Protein AF-A0A1X7M0S4-F1 (afdb_monomer_lite)

Structure (mmCIF, N/CA/C/O backbone):
data_AF-A0A1X7M0S4-F1
#
_entry.id   AF-A0A1X7M0S4-F1
#
loop_
_atom_site.group_PDB
_atom_site.id
_atom_site.type_symbol
_atom_site.label_atom_id
_atom_site.label_alt_id
_atom_site.label_comp_id
_atom_site.label_asym_id
_atom_site.label_entity_id
_atom_site.label_seq_id
_atom_site.pdbx_PDB_ins_code
_atom_site.Cartn_x
_atom_site.Cartn_y
_atom_site.Cartn_z
_atom_site.occupancy
_atom_site.B_iso_or_equiv
_atom_site.auth_seq_id
_atom_site.auth_comp_id
_atom_site.auth_asym_id
_atom_site.auth_atom_id
_atom_site.pdbx_PDB_model_num
ATOM 1 N N . MET A 1 1 ? 84.604 -19.634 -58.894 1.00 58.00 1 MET A N 1
ATOM 2 C CA . MET A 1 1 ? 83.843 -19.978 -57.669 1.00 58.00 1 MET A CA 1
ATOM 3 C C . MET A 1 1 ? 83.249 -18.748 -56.970 1.00 58.00 1 MET A C 1
ATOM 5 O O . MET A 1 1 ? 82.114 -18.826 -56.531 1.00 58.00 1 MET A O 1
ATOM 9 N N . ILE A 1 2 ? 83.946 -17.601 -56.937 1.00 59.38 2 ILE A N 1
ATOM 10 C CA . ILE A 1 2 ? 83.470 -16.359 -56.284 1.00 59.38 2 ILE A CA 1
ATOM 11 C C . ILE A 1 2 ? 82.262 -15.715 -57.005 1.00 59.38 2 ILE A C 1
ATOM 13 O O . ILE A 1 2 ? 81.302 -15.333 -56.348 1.00 59.38 2 ILE A O 1
ATOM 17 N N . GLY A 1 3 ? 82.243 -15.676 -58.345 1.00 61.72 3 GLY A N 1
ATOM 18 C CA . GLY A 1 3 ? 81.122 -15.084 -59.103 1.00 61.72 3 GLY A CA 1
ATOM 19 C C . GLY A 1 3 ? 79.811 -15.887 -59.079 1.00 61.72 3 GLY A C 1
ATOM 20 O O . GLY A 1 3 ? 78.738 -15.313 -59.210 1.00 61.72 3 GLY A O 1
ATOM 21 N N . LEU A 1 4 ? 79.873 -17.207 -58.862 1.00 60.81 4 LEU A N 1
ATOM 22 C CA . LEU A 1 4 ? 78.671 -18.046 -58.739 1.00 60.81 4 LEU A CA 1
ATOM 23 C C . LEU A 1 4 ? 78.012 -17.858 -57.362 1.00 60.81 4 LEU A C 1
ATOM 25 O O . LEU A 1 4 ? 76.793 -17.799 -57.259 1.00 60.81 4 LEU A O 1
ATOM 29 N N . LEU A 1 5 ? 78.830 -17.696 -56.313 1.00 59.41 5 LEU A N 1
ATOM 30 C CA . LEU A 1 5 ? 78.365 -17.380 -54.961 1.00 59.41 5 LEU A CA 1
ATOM 31 C C . LEU A 1 5 ? 77.797 -15.958 -54.866 1.00 59.41 5 LEU A C 1
ATOM 33 O O . LEU A 1 5 ? 76.784 -15.771 -54.197 1.00 59.41 5 LEU A O 1
ATOM 37 N N . SER A 1 6 ? 78.380 -14.973 -55.565 1.00 62.25 6 SER A N 1
ATOM 38 C CA . SER A 1 6 ? 77.807 -13.620 -55.610 1.00 62.25 6 SER A CA 1
ATOM 39 C C . SER A 1 6 ? 76.483 -13.590 -56.373 1.00 62.25 6 SER A C 1
ATOM 41 O O . SER A 1 6 ? 75.546 -12.954 -55.912 1.00 62.25 6 SER A O 1
ATOM 43 N N . TYR A 1 7 ? 76.366 -14.325 -57.484 1.00 66.25 7 TYR A N 1
ATOM 44 C CA . TYR A 1 7 ? 75.125 -14.412 -58.257 1.00 66.25 7 TYR A CA 1
ATOM 45 C C . TYR A 1 7 ? 73.989 -15.088 -57.474 1.00 66.25 7 TYR A C 1
ATOM 47 O O . TYR A 1 7 ? 72.875 -14.576 -57.458 1.00 66.25 7 TYR A O 1
ATOM 55 N N . ILE A 1 8 ? 74.271 -16.181 -56.752 1.00 65.81 8 ILE A N 1
ATOM 56 C CA . ILE A 1 8 ? 73.291 -16.846 -55.870 1.00 65.81 8 ILE A CA 1
ATOM 57 C C . ILE A 1 8 ? 72.892 -15.935 -54.698 1.00 65.81 8 ILE A C 1
ATOM 59 O O . ILE A 1 8 ? 71.718 -15.885 -54.331 1.00 65.81 8 ILE A O 1
ATOM 63 N N . ALA A 1 9 ? 73.841 -15.187 -54.125 1.00 66.44 9 ALA A N 1
ATOM 64 C CA . ALA A 1 9 ? 73.547 -14.214 -53.073 1.00 66.44 9 ALA A CA 1
ATOM 65 C C . ALA A 1 9 ? 72.650 -13.073 -53.580 1.00 66.44 9 ALA A C 1
ATOM 67 O O . ALA A 1 9 ? 71.719 -12.676 -52.884 1.00 66.44 9 ALA A O 1
ATOM 68 N N . GLN A 1 10 ? 72.885 -12.597 -54.804 1.00 64.50 10 GLN A N 1
ATOM 69 C CA . GLN A 1 10 ? 72.100 -11.540 -55.440 1.00 64.50 10 GLN A CA 1
ATOM 70 C C . GLN A 1 10 ? 70.684 -12.024 -55.788 1.00 64.50 10 GLN A C 1
ATOM 72 O O . GLN A 1 10 ? 69.714 -11.359 -55.440 1.00 64.50 10 GLN A O 1
ATOM 77 N N . LEU A 1 11 ? 70.551 -13.248 -56.316 1.00 67.38 11 LEU A N 1
ATOM 78 C CA . LEU A 1 11 ? 69.254 -13.890 -56.560 1.00 67.38 11 LEU A CA 1
ATOM 79 C C . LEU A 1 11 ? 68.441 -14.059 -55.266 1.00 67.38 11 LEU A C 1
ATOM 81 O O . LEU A 1 11 ? 67.249 -13.763 -55.237 1.00 67.38 11 LEU A O 1
ATOM 85 N N . ASN A 1 12 ? 69.073 -14.503 -54.175 1.00 69.75 12 ASN A N 1
ATOM 86 C CA . ASN A 1 12 ? 68.412 -14.646 -52.875 1.00 69.75 12 ASN A CA 1
ATOM 87 C C . ASN A 1 12 ? 67.972 -13.296 -52.293 1.00 69.75 12 ASN A C 1
ATOM 89 O O . ASN A 1 12 ? 66.896 -13.216 -51.700 1.00 69.75 12 ASN A O 1
ATOM 93 N N . MET A 1 13 ? 68.767 -12.237 -52.480 1.00 72.06 13 MET A N 1
ATOM 94 C CA . MET A 1 13 ? 68.413 -10.884 -52.044 1.00 72.06 13 MET A CA 1
ATOM 95 C C . MET A 1 13 ? 67.211 -10.340 -52.827 1.00 72.06 13 MET A C 1
ATOM 97 O O . MET A 1 13 ? 66.263 -9.849 -52.219 1.00 72.06 13 MET A O 1
ATOM 101 N N . ASP A 1 14 ? 67.190 -10.518 -54.149 1.00 68.81 14 ASP A N 1
ATOM 102 C CA . ASP A 1 14 ? 66.081 -10.082 -55.005 1.00 68.81 14 ASP A CA 1
ATOM 103 C C . ASP A 1 14 ? 64.788 -10.858 -54.697 1.00 68.81 14 ASP A C 1
ATOM 105 O O . ASP A 1 14 ? 63.699 -10.282 -54.620 1.00 68.81 14 ASP A O 1
ATOM 109 N N . THR A 1 15 ? 64.904 -12.162 -54.418 1.00 71.88 15 THR A N 1
ATOM 110 C CA . THR A 1 15 ? 63.765 -13.014 -54.036 1.00 71.88 15 THR A CA 1
ATOM 111 C C . THR A 1 15 ? 63.226 -12.650 -52.645 1.00 71.88 15 THR A C 1
ATOM 113 O O . THR A 1 15 ? 62.011 -12.640 -52.432 1.00 71.88 15 THR A O 1
ATOM 116 N N . ALA A 1 16 ? 64.095 -12.287 -51.695 1.00 72.38 16 ALA A N 1
ATOM 117 C CA . ALA A 1 16 ? 63.703 -11.799 -50.369 1.00 72.38 16 ALA A CA 1
ATOM 118 C C . ALA A 1 16 ? 63.006 -10.423 -50.433 1.00 72.38 16 ALA A C 1
ATOM 120 O O . ALA A 1 16 ? 62.027 -10.170 -49.725 1.00 72.38 16 ALA A O 1
ATOM 121 N N . ILE A 1 17 ? 63.458 -9.536 -51.324 1.00 69.44 17 ILE A N 1
ATOM 122 C CA . ILE A 1 17 ? 62.820 -8.231 -51.553 1.00 69.44 17 ILE A CA 1
ATOM 123 C C . ILE A 1 17 ? 61.438 -8.422 -52.192 1.00 69.44 17 ILE A C 1
ATOM 125 O O . ILE A 1 17 ? 60.452 -7.856 -51.724 1.00 69.44 17 ILE A O 1
ATOM 129 N N . PHE A 1 18 ? 61.319 -9.280 -53.205 1.00 69.31 18 PHE A N 1
ATOM 130 C CA . PHE A 1 18 ? 60.034 -9.548 -53.850 1.00 69.31 18 PHE A CA 1
ATOM 131 C C . PHE A 1 18 ? 59.020 -10.194 -52.892 1.00 69.31 18 PHE A C 1
ATOM 133 O O . PHE A 1 18 ? 57.872 -9.757 -52.800 1.00 69.31 18 PHE A O 1
ATOM 140 N N . THR A 1 19 ? 59.444 -11.198 -52.122 1.00 69.06 19 THR A N 1
ATOM 141 C CA . THR A 1 19 ? 58.576 -11.879 -51.147 1.00 69.06 19 THR A CA 1
ATOM 142 C C . THR A 1 19 ? 58.141 -10.964 -50.005 1.00 69.06 19 THR A C 1
ATOM 144 O O . THR A 1 19 ? 56.986 -11.044 -49.596 1.00 69.06 19 THR A O 1
ATOM 147 N N . SER A 1 20 ? 58.990 -10.046 -49.532 1.00 66.62 20 SER A N 1
ATOM 148 C CA . SER A 1 20 ? 58.610 -9.059 -48.507 1.00 66.62 20 SER A CA 1
ATOM 149 C C . SER A 1 20 ? 57.638 -7.991 -49.026 1.00 66.62 20 SER A C 1
ATOM 151 O O . SER A 1 20 ? 56.722 -7.609 -48.299 1.00 66.62 20 SER A O 1
ATOM 153 N N . ILE A 1 21 ? 57.746 -7.578 -50.295 1.00 65.81 21 ILE A N 1
ATOM 154 C CA . ILE A 1 21 ? 56.776 -6.678 -50.943 1.00 65.81 21 ILE A CA 1
ATOM 155 C C . ILE A 1 21 ? 55.426 -7.378 -51.140 1.00 65.81 21 ILE A C 1
ATOM 157 O O . ILE A 1 21 ? 54.382 -6.803 -50.824 1.00 65.81 21 ILE A O 1
ATOM 161 N N . VAL A 1 22 ? 55.423 -8.624 -51.624 1.00 67.12 22 VAL A N 1
ATOM 162 C CA . VAL A 1 22 ? 54.193 -9.409 -51.829 1.00 67.12 22 VAL A CA 1
ATOM 163 C C . VAL A 1 22 ? 53.532 -9.751 -50.493 1.00 67.12 22 VAL A C 1
ATOM 165 O O . VAL A 1 22 ? 52.316 -9.595 -50.355 1.00 67.12 22 VAL A O 1
ATOM 168 N N . ALA A 1 23 ? 54.314 -10.149 -49.487 1.00 61.50 23 ALA A N 1
ATOM 169 C CA . ALA A 1 23 ? 53.820 -10.410 -48.140 1.00 61.50 23 ALA A CA 1
ATOM 170 C C . ALA A 1 23 ? 53.295 -9.130 -47.475 1.00 61.50 23 ALA A C 1
ATOM 172 O O . ALA A 1 23 ? 52.199 -9.147 -46.922 1.00 61.50 23 ALA A O 1
ATOM 173 N N . GLY A 1 24 ? 54.012 -8.007 -47.589 1.00 59.44 24 GLY A N 1
ATOM 174 C CA . GLY A 1 24 ? 53.581 -6.709 -47.065 1.00 59.44 24 GLY A CA 1
ATOM 175 C C . GLY A 1 24 ? 52.298 -6.200 -47.729 1.00 59.44 24 GLY A C 1
ATOM 176 O O . GLY A 1 24 ? 51.371 -5.780 -47.041 1.00 59.44 24 GLY A O 1
ATOM 177 N N . SER A 1 25 ? 52.192 -6.323 -49.055 1.00 58.72 25 SER A N 1
ATOM 178 C CA . SER A 1 25 ? 50.996 -5.926 -49.814 1.00 58.72 25 SER A CA 1
ATOM 179 C C . SER A 1 25 ? 49.788 -6.806 -49.479 1.00 58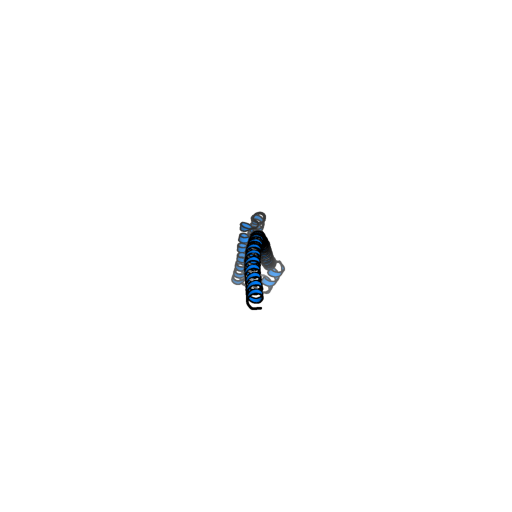.72 25 SER A C 1
ATOM 181 O O . SER A 1 25 ? 48.681 -6.303 -49.286 1.00 58.72 25 SER A O 1
ATOM 183 N N . SER A 1 26 ? 50.000 -8.118 -49.340 1.00 63.34 26 SER A N 1
ATOM 184 C CA . SER A 1 26 ? 48.948 -9.073 -48.968 1.00 63.34 26 SER A CA 1
ATOM 185 C C . SER A 1 26 ? 48.502 -8.899 -47.515 1.00 63.34 26 SER A C 1
ATOM 187 O O . SER A 1 26 ? 47.311 -8.988 -47.225 1.00 63.34 26 SER A O 1
ATOM 189 N N . ALA A 1 27 ? 49.430 -8.591 -46.604 1.00 65.50 27 ALA A N 1
ATOM 190 C CA . ALA A 1 27 ? 49.122 -8.281 -45.211 1.00 65.50 27 ALA A CA 1
ATOM 191 C C . ALA A 1 27 ? 48.296 -6.992 -45.085 1.00 65.50 27 ALA A C 1
ATOM 193 O O . ALA A 1 27 ? 47.328 -6.968 -44.330 1.00 65.50 27 ALA A O 1
ATOM 194 N N . LEU A 1 28 ? 48.612 -5.948 -45.860 1.00 61.12 28 LEU A N 1
ATOM 195 C CA . LEU A 1 28 ? 47.831 -4.706 -45.895 1.00 61.12 28 LEU A CA 1
ATOM 196 C C . LEU A 1 28 ? 46.429 -4.921 -46.481 1.00 61.12 28 LEU A C 1
ATOM 198 O O . LEU A 1 28 ? 45.450 -4.424 -45.923 1.00 61.12 28 LEU A O 1
ATOM 202 N N . ALA A 1 29 ? 46.310 -5.706 -47.556 1.00 62.34 29 ALA A N 1
ATOM 203 C CA . ALA A 1 29 ? 45.016 -6.064 -48.136 1.00 62.34 29 ALA A CA 1
ATOM 204 C C . ALA A 1 29 ? 44.163 -6.906 -47.165 1.00 62.34 29 ALA A C 1
ATOM 206 O O . ALA A 1 29 ? 42.981 -6.618 -46.960 1.00 62.34 29 ALA A O 1
ATOM 207 N N . GLY A 1 30 ? 44.768 -7.903 -46.511 1.00 65.50 30 GLY A N 1
ATOM 208 C CA . GLY A 1 30 ? 44.115 -8.732 -45.495 1.00 65.50 30 GLY A CA 1
ATOM 209 C C . GLY A 1 30 ? 43.704 -7.939 -44.251 1.00 65.50 30 GLY A C 1
ATOM 210 O O . GLY A 1 30 ? 42.592 -8.113 -43.748 1.00 65.50 30 GLY A O 1
ATOM 211 N N . ALA A 1 31 ? 44.549 -7.015 -43.788 1.00 67.06 31 ALA A N 1
ATOM 212 C CA . ALA A 1 31 ? 44.244 -6.123 -42.671 1.00 67.06 31 ALA A CA 1
ATOM 213 C C . ALA A 1 31 ? 43.112 -5.142 -43.012 1.00 67.06 31 ALA A C 1
ATOM 215 O O . ALA A 1 31 ? 42.221 -4.927 -42.191 1.00 67.06 31 ALA A O 1
ATOM 216 N N . GLY A 1 32 ? 43.097 -4.602 -44.235 1.00 66.38 32 GLY A N 1
ATOM 217 C CA . GLY A 1 32 ? 42.027 -3.734 -44.727 1.00 66.38 32 GLY A CA 1
ATOM 218 C C . GLY A 1 32 ? 40.669 -4.440 -44.764 1.00 66.38 32 GLY A C 1
ATOM 219 O O . GLY A 1 32 ? 39.690 -3.922 -44.231 1.00 66.38 32 GLY A O 1
ATOM 220 N N . LEU A 1 33 ? 40.614 -5.660 -45.310 1.00 66.50 33 LEU A N 1
ATOM 221 C CA . LEU A 1 33 ? 39.392 -6.472 -45.326 1.00 66.50 33 LEU A CA 1
ATOM 222 C C . LEU A 1 33 ? 38.929 -6.841 -43.912 1.00 66.50 33 LEU A C 1
ATOM 224 O O . LEU A 1 33 ? 37.750 -6.693 -43.589 1.00 66.50 33 LEU A O 1
ATOM 228 N N . THR A 1 34 ? 39.856 -7.264 -43.051 1.00 71.38 34 THR A N 1
ATOM 229 C CA . THR A 1 34 ? 39.548 -7.613 -41.657 1.00 71.38 34 THR A CA 1
ATOM 230 C C . THR A 1 34 ? 39.014 -6.402 -40.890 1.00 71.38 34 THR A C 1
ATOM 232 O O . THR A 1 34 ? 38.030 -6.535 -40.172 1.00 71.38 34 THR A O 1
ATOM 235 N N . SER A 1 35 ? 39.584 -5.212 -41.096 1.00 63.47 35 SER A N 1
ATOM 236 C CA . SER A 1 35 ? 39.114 -3.951 -40.501 1.00 63.47 35 SER A CA 1
ATOM 237 C C . SER A 1 35 ? 37.688 -3.592 -40.941 1.00 63.47 35 SER A C 1
ATOM 239 O O . SER A 1 35 ? 36.853 -3.217 -40.117 1.00 63.47 35 SER A O 1
ATOM 241 N N . ILE A 1 36 ? 37.355 -3.797 -42.220 1.00 71.44 36 ILE A N 1
ATOM 242 C CA . ILE A 1 36 ? 35.996 -3.583 -42.737 1.00 71.44 36 ILE A CA 1
ATOM 243 C C . ILE A 1 36 ? 35.006 -4.568 -42.090 1.00 71.44 36 ILE A C 1
ATOM 245 O O . ILE A 1 36 ? 33.970 -4.147 -41.568 1.00 71.44 36 ILE A O 1
ATOM 249 N N . PHE A 1 37 ? 35.330 -5.866 -42.056 1.00 67.94 37 PHE A N 1
ATOM 250 C CA . PHE A 1 37 ? 34.492 -6.880 -41.400 1.00 67.94 37 PHE A CA 1
ATOM 251 C C . PHE A 1 37 ? 34.345 -6.635 -39.891 1.00 67.94 37 PHE A C 1
ATOM 253 O O . PHE A 1 37 ? 33.248 -6.789 -39.344 1.00 67.94 37 PHE A O 1
ATOM 260 N N . GLN A 1 38 ? 35.413 -6.201 -39.221 1.00 70.12 38 GLN A N 1
ATOM 261 C CA . GLN A 1 38 ? 35.389 -5.805 -37.814 1.00 70.12 38 GLN A CA 1
ATOM 262 C C . GLN A 1 38 ? 34.486 -4.592 -37.595 1.00 70.12 38 GLN A C 1
ATOM 264 O O . GLN A 1 38 ? 33.659 -4.630 -36.690 1.00 70.12 38 GLN A O 1
ATOM 269 N N . MET A 1 39 ? 34.549 -3.562 -38.446 1.00 69.56 39 MET A N 1
ATOM 270 C CA . MET A 1 39 ? 33.684 -2.384 -38.331 1.00 69.56 39 MET A CA 1
ATOM 271 C C . MET A 1 39 ? 32.201 -2.743 -38.519 1.00 69.56 39 MET A C 1
ATOM 273 O O . MET A 1 39 ? 31.354 -2.262 -37.762 1.00 69.56 39 MET A O 1
ATOM 277 N N . PHE A 1 40 ? 31.864 -3.605 -39.485 1.00 73.81 40 PHE A N 1
ATOM 278 C CA . PHE A 1 40 ? 30.487 -4.083 -39.661 1.00 73.81 40 PHE A CA 1
ATOM 279 C C . PHE A 1 40 ? 30.003 -4.896 -38.456 1.00 73.81 40 PHE A C 1
ATOM 281 O O . PHE A 1 40 ? 28.909 -4.648 -37.943 1.00 73.81 40 PHE A O 1
ATOM 288 N N . THR A 1 41 ? 30.836 -5.810 -37.956 1.00 74.38 41 THR A N 1
ATOM 289 C CA . THR A 1 41 ? 30.528 -6.640 -36.783 1.00 74.38 41 THR A CA 1
ATOM 290 C C . THR A 1 41 ? 30.377 -5.788 -35.522 1.00 74.38 41 THR A C 1
ATOM 292 O O . THR A 1 41 ? 29.430 -5.966 -34.761 1.00 74.38 41 THR A O 1
ATOM 295 N N . GLN A 1 42 ? 31.254 -4.804 -35.327 1.00 73.62 42 GLN A N 1
ATOM 296 C CA . GLN A 1 42 ? 31.233 -3.884 -34.194 1.00 73.62 42 GLN A CA 1
ATOM 297 C C . GLN A 1 42 ? 29.989 -2.995 -34.213 1.00 73.62 42 GLN A C 1
ATOM 299 O O . GLN A 1 42 ? 29.327 -2.858 -33.187 1.00 73.62 42 GLN A O 1
ATOM 304 N N . ARG A 1 43 ? 29.618 -2.443 -35.376 1.00 78.19 43 ARG A N 1
ATOM 305 C CA . ARG A 1 43 ? 28.378 -1.663 -35.526 1.00 78.19 43 ARG A CA 1
ATOM 306 C C . ARG A 1 43 ? 27.141 -2.508 -35.238 1.00 78.19 43 ARG A C 1
ATOM 308 O O . ARG A 1 43 ? 26.211 -2.021 -34.596 1.00 78.19 43 ARG A O 1
ATOM 315 N N . ASN A 1 44 ? 27.121 -3.762 -35.688 1.00 78.50 44 ASN A N 1
ATOM 316 C CA . ASN A 1 44 ? 26.000 -4.658 -35.426 1.00 78.50 44 ASN A CA 1
ATOM 317 C C . ASN A 1 44 ? 25.916 -5.045 -33.939 1.00 78.50 44 ASN A C 1
ATOM 319 O O . ASN A 1 44 ? 24.839 -4.972 -33.350 1.00 78.50 44 ASN A O 1
ATOM 323 N N . ASN A 1 45 ? 27.053 -5.346 -33.305 1.00 81.25 45 ASN A N 1
ATOM 324 C CA . ASN A 1 45 ? 27.127 -5.614 -31.867 1.00 81.25 45 ASN A CA 1
ATOM 325 C C . ASN A 1 45 ? 26.702 -4.406 -31.027 1.00 81.25 45 ASN A C 1
ATOM 327 O O . ASN A 1 45 ? 25.941 -4.575 -30.082 1.00 81.25 45 ASN A O 1
ATOM 331 N N . GLN A 1 46 ? 27.121 -3.189 -31.381 1.00 76.81 46 GLN A N 1
ATOM 332 C CA . GLN A 1 46 ? 26.697 -1.969 -30.682 1.00 76.81 46 GLN A CA 1
ATOM 333 C C . GLN A 1 46 ? 25.183 -1.759 -30.771 1.00 76.81 46 GLN A C 1
ATOM 335 O O . GLN A 1 46 ? 24.533 -1.496 -29.763 1.00 76.81 46 GLN A O 1
ATOM 340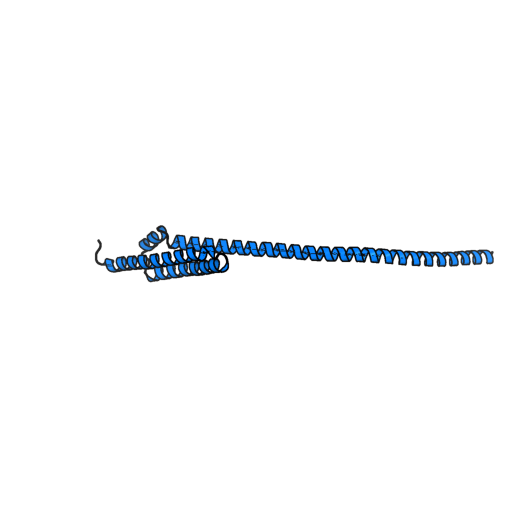 N N . ARG A 1 47 ? 24.595 -1.927 -31.962 1.00 86.19 47 ARG A N 1
ATOM 341 C CA . ARG A 1 47 ? 23.136 -1.830 -32.142 1.00 86.19 47 ARG A CA 1
ATOM 342 C C . ARG A 1 47 ? 22.393 -2.889 -31.335 1.00 86.19 47 ARG A C 1
ATOM 344 O O . ARG A 1 47 ? 21.361 -2.590 -30.740 1.00 86.19 47 ARG A O 1
ATOM 351 N N . PHE A 1 48 ? 22.920 -4.109 -31.304 1.00 84.69 48 PHE A N 1
ATOM 352 C CA . PHE A 1 48 ? 22.345 -5.197 -30.527 1.00 84.69 48 PHE A CA 1
ATOM 353 C C . PHE A 1 48 ? 22.434 -4.933 -29.018 1.00 84.69 48 PHE A C 1
ATOM 355 O O . PHE A 1 48 ? 21.445 -5.125 -28.320 1.00 84.69 48 PHE A O 1
ATOM 362 N N . GLN A 1 49 ? 23.562 -4.412 -28.527 1.00 85.75 49 GLN A N 1
ATOM 363 C CA . GLN A 1 49 ? 23.734 -4.021 -27.124 1.00 85.75 49 GLN A CA 1
ATOM 364 C C . GLN A 1 49 ? 22.762 -2.914 -26.718 1.00 85.75 49 GLN A C 1
ATOM 366 O O . GLN A 1 49 ? 22.071 -3.065 -25.718 1.00 85.75 49 GLN A O 1
ATOM 371 N N . ILE A 1 50 ? 22.629 -1.857 -27.526 1.00 88.25 50 ILE A N 1
ATOM 372 C CA . ILE A 1 50 ? 21.667 -0.778 -27.256 1.00 88.25 50 ILE A CA 1
ATOM 373 C C . ILE A 1 50 ? 20.244 -1.341 -27.209 1.00 88.25 50 ILE A C 1
ATOM 375 O O . ILE A 1 50 ? 19.507 -1.061 -26.271 1.00 88.25 50 ILE A O 1
ATOM 379 N N . LYS A 1 51 ? 19.866 -2.182 -28.180 1.00 92.69 51 LYS A N 1
ATOM 380 C CA . LYS A 1 51 ? 18.537 -2.808 -28.211 1.00 92.69 51 LYS A CA 1
ATOM 381 C C . LYS A 1 51 ? 18.288 -3.716 -27.001 1.00 92.69 51 LYS A C 1
ATOM 383 O O . LYS A 1 51 ? 17.178 -3.758 -26.479 1.00 92.69 51 LYS A O 1
ATOM 388 N N . LEU A 1 52 ? 19.299 -4.455 -26.552 1.00 90.50 52 LEU A N 1
ATOM 389 C CA . LEU A 1 52 ? 19.197 -5.263 -25.339 1.00 90.50 52 LEU A CA 1
ATOM 390 C C . LEU A 1 52 ? 19.057 -4.391 -24.093 1.00 90.50 52 LEU A C 1
ATOM 392 O O . LEU A 1 52 ? 18.237 -4.703 -23.236 1.00 90.50 52 LEU A O 1
ATOM 396 N N . GLU A 1 53 ? 19.808 -3.296 -23.994 1.00 89.06 53 GLU A N 1
ATOM 397 C CA . GLU A 1 53 ? 19.687 -2.355 -22.882 1.00 89.06 53 GLU A CA 1
ATOM 398 C C . GLU A 1 53 ? 18.311 -1.695 -22.837 1.00 89.06 53 GLU A C 1
ATOM 400 O O . GLU A 1 53 ? 17.741 -1.574 -21.754 1.00 89.06 53 GLU A O 1
ATOM 405 N N . THR A 1 54 ? 17.741 -1.309 -23.983 1.00 92.44 54 THR A N 1
ATOM 406 C CA . THR A 1 54 ? 16.389 -0.734 -24.025 1.00 92.44 54 THR A CA 1
ATOM 407 C C . THR A 1 54 ? 15.348 -1.759 -23.597 1.00 92.44 54 THR A C 1
ATOM 409 O O . THR A 1 54 ? 14.547 -1.466 -22.715 1.00 92.44 54 THR A O 1
ATOM 412 N N . LEU A 1 55 ? 15.409 -2.987 -24.128 1.00 90.94 55 LEU A N 1
ATOM 413 C CA . LEU A 1 55 ? 14.496 -4.066 -23.736 1.00 90.94 55 LEU A CA 1
ATOM 414 C C . LEU A 1 55 ? 14.632 -4.416 -22.249 1.00 90.94 55 LEU A C 1
ATOM 416 O O . LEU A 1 55 ? 13.631 -4.650 -21.571 1.00 90.94 55 LEU A O 1
ATOM 420 N N . LYS A 1 56 ? 15.862 -4.420 -21.725 1.00 93.06 56 LYS A N 1
ATOM 421 C CA . LYS A 1 56 ? 16.127 -4.654 -20.305 1.00 93.06 56 LYS A CA 1
ATOM 422 C C . LYS A 1 56 ? 15.517 -3.543 -19.453 1.00 93.06 56 LYS A C 1
ATOM 424 O O . LYS A 1 56 ? 14.772 -3.854 -18.530 1.00 93.06 56 LYS A O 1
ATOM 429 N N . ARG A 1 57 ? 15.730 -2.270 -19.800 1.00 91.31 57 ARG A N 1
ATOM 430 C CA . ARG A 1 57 ? 15.117 -1.129 -19.095 1.00 91.31 57 ARG A CA 1
ATO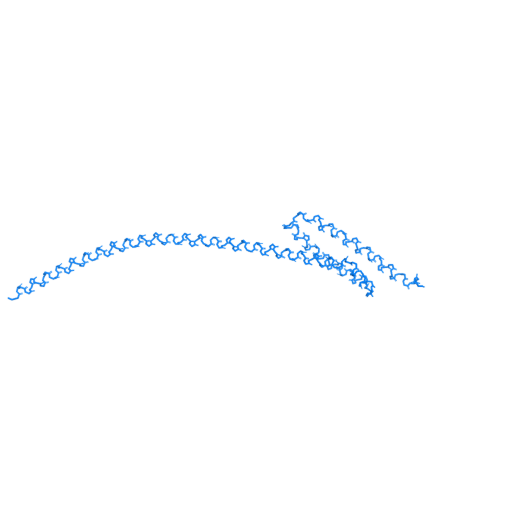M 431 C C . ARG A 1 57 ? 13.593 -1.166 -19.146 1.00 91.31 57 ARG A C 1
ATOM 433 O O . ARG A 1 57 ? 12.956 -0.919 -18.132 1.00 91.31 57 ARG A O 1
ATOM 440 N N . GLU A 1 58 ? 13.005 -1.516 -20.286 1.00 92.69 58 GLU A N 1
ATOM 441 C CA . GLU A 1 58 ? 11.553 -1.686 -20.418 1.00 92.69 58 GLU A CA 1
ATOM 442 C C . GLU A 1 58 ? 11.030 -2.846 -19.565 1.00 92.69 58 GLU A C 1
ATOM 444 O O . GLU A 1 58 ? 9.934 -2.772 -19.013 1.00 92.69 58 GLU A O 1
ATOM 449 N N . SER A 1 59 ? 11.789 -3.938 -19.443 1.00 91.50 59 SER A N 1
ATOM 450 C CA . SER A 1 59 ? 11.426 -5.048 -18.558 1.00 91.50 59 SER A CA 1
ATOM 451 C C . SER A 1 59 ? 11.528 -4.660 -17.082 1.00 91.50 59 SER A C 1
ATOM 453 O O . SER A 1 59 ? 10.598 -4.928 -16.328 1.00 91.50 59 SER A O 1
ATOM 455 N N . GLU A 1 60 ? 12.588 -3.945 -16.695 1.00 92.88 60 GLU A N 1
ATOM 456 C CA . GLU A 1 60 ? 12.792 -3.437 -15.336 1.00 92.88 60 GLU A CA 1
ATOM 457 C C . GLU A 1 60 ? 11.733 -2.399 -14.960 1.00 92.88 60 GLU A C 1
ATOM 459 O O . GLU A 1 60 ? 11.241 -2.399 -13.836 1.00 92.88 60 GLU A O 1
ATOM 464 N N . TRP A 1 61 ? 11.348 -1.525 -15.893 1.00 92.56 61 TRP A N 1
ATOM 465 C CA . TRP A 1 61 ? 10.240 -0.592 -15.702 1.00 92.56 61 TRP A CA 1
ATOM 466 C C . TRP A 1 61 ? 8.917 -1.345 -15.524 1.00 92.56 61 TRP A C 1
ATOM 468 O O . TRP A 1 61 ? 8.221 -1.126 -14.535 1.00 92.56 61 TRP A O 1
ATOM 478 N N . ARG A 1 62 ? 8.667 -2.313 -16.424 1.00 92.12 62 ARG A N 1
ATOM 479 C CA . ARG A 1 62 ? 7.647 -3.378 -16.351 1.00 92.12 62 ARG A CA 1
ATOM 480 C C . ARG A 1 62 ? 7.432 -3.880 -14.925 1.00 92.12 62 ARG A C 1
ATOM 482 O O . ARG A 1 62 ? 6.353 -3.848 -14.334 1.00 92.12 62 ARG A O 1
ATOM 489 N N . GLU A 1 63 ? 8.525 -4.403 -14.399 1.00 93.31 63 GLU A N 1
ATOM 490 C CA . GLU A 1 63 ? 8.573 -5.063 -13.110 1.00 93.31 63 GLU A CA 1
ATOM 491 C C . GLU A 1 63 ? 8.411 -4.086 -11.946 1.00 93.31 63 GLU A C 1
ATOM 493 O O . GLU A 1 63 ? 7.669 -4.385 -11.015 1.00 93.31 63 GLU A O 1
ATOM 498 N N . LYS A 1 64 ? 9.040 -2.907 -12.007 1.00 94.06 64 LYS A N 1
ATOM 499 C CA . LYS A 1 64 ? 8.876 -1.863 -10.987 1.00 94.06 64 LYS A CA 1
ATOM 500 C C . LYS A 1 64 ? 7.430 -1.408 -10.880 1.00 94.06 64 LYS A C 1
ATOM 502 O O . LYS A 1 64 ? 6.904 -1.344 -9.776 1.00 94.06 64 LYS A O 1
ATOM 507 N N . GLU A 1 65 ? 6.784 -1.130 -12.005 1.00 91.75 65 GLU A N 1
ATOM 508 C CA . GLU A 1 65 ? 5.387 -0.701 -12.037 1.00 91.75 65 GLU A CA 1
ATOM 509 C C . GLU A 1 65 ? 4.459 -1.779 -11.470 1.00 91.75 65 GLU A C 1
ATOM 511 O O . GLU A 1 65 ? 3.637 -1.494 -10.599 1.00 91.75 65 GLU A O 1
ATOM 516 N N . ARG A 1 66 ? 4.666 -3.042 -11.866 1.00 92.25 66 ARG A N 1
ATOM 517 C CA . ARG A 1 66 ? 3.933 -4.183 -11.304 1.00 92.25 66 ARG A CA 1
ATOM 518 C C . ARG A 1 66 ? 4.144 -4.316 -9.796 1.00 92.25 66 ARG A C 1
ATOM 520 O O . ARG A 1 66 ? 3.184 -4.530 -9.064 1.00 92.25 66 ARG A O 1
ATOM 527 N N . ASN A 1 67 ? 5.384 -4.209 -9.328 1.00 93.81 67 ASN A N 1
ATOM 528 C CA . ASN A 1 67 ? 5.697 -4.347 -7.908 1.00 93.81 67 ASN A CA 1
ATOM 529 C C . ASN A 1 67 ? 5.082 -3.204 -7.091 1.00 93.81 67 ASN A C 1
ATOM 531 O O . ASN A 1 67 ? 4.536 -3.460 -6.024 1.00 93.81 67 ASN A O 1
ATOM 535 N N . LEU A 1 68 ? 5.089 -1.973 -7.614 1.00 93.19 68 LEU A N 1
ATOM 536 C CA . LEU A 1 68 ? 4.401 -0.837 -6.994 1.00 93.19 68 LEU A CA 1
ATOM 537 C C . LEU A 1 68 ? 2.882 -1.044 -6.948 1.00 93.19 68 LEU A C 1
ATOM 539 O O . LEU A 1 68 ? 2.258 -0.729 -5.941 1.00 93.19 68 LEU A O 1
ATOM 543 N N . ALA A 1 69 ? 2.277 -1.592 -8.005 1.00 89.44 69 ALA A N 1
ATOM 544 C CA . ALA A 1 69 ? 0.850 -1.908 -8.013 1.00 89.44 69 ALA A CA 1
ATOM 545 C C . ALA A 1 69 ? 0.489 -2.974 -6.961 1.00 89.44 69 ALA A C 1
ATOM 547 O O . ALA A 1 69 ? -0.477 -2.809 -6.219 1.00 89.44 69 ALA A O 1
ATOM 548 N N . LEU A 1 70 ? 1.295 -4.035 -6.850 1.00 93.06 70 LEU A N 1
ATOM 549 C CA . LEU A 1 70 ? 1.106 -5.078 -5.837 1.00 93.06 70 LEU A CA 1
ATOM 550 C C . LEU A 1 70 ? 1.281 -4.544 -4.413 1.00 93.06 70 LEU A C 1
ATOM 552 O O . LEU A 1 70 ? 0.509 -4.911 -3.530 1.00 93.06 70 LEU A O 1
ATOM 556 N N . ASP A 1 71 ? 2.261 -3.671 -4.191 1.00 93.69 71 ASP A N 1
ATOM 557 C CA . ASP A 1 71 ? 2.504 -3.044 -2.890 1.00 93.69 71 ASP A CA 1
ATOM 558 C C . ASP A 1 71 ? 1.328 -2.154 -2.455 1.00 93.69 71 ASP A C 1
ATOM 560 O O . ASP A 1 71 ? 0.846 -2.252 -1.324 1.00 93.69 71 ASP A O 1
ATOM 564 N N . ARG A 1 72 ? 0.776 -1.361 -3.384 1.00 91.06 72 ARG A N 1
ATOM 565 C CA . ARG A 1 72 ? -0.438 -0.561 -3.148 1.00 91.06 72 ARG A CA 1
ATOM 566 C C . ARG A 1 72 ? -1.640 -1.440 -2.821 1.00 91.06 72 ARG A C 1
ATOM 568 O O . ARG A 1 72 ? -2.344 -1.159 -1.856 1.00 91.06 72 ARG A O 1
ATOM 575 N N . LEU A 1 73 ? -1.850 -2.520 -3.577 1.00 91.31 73 LEU A N 1
ATOM 576 C CA . LEU A 1 73 ? -2.941 -3.464 -3.328 1.00 91.31 73 LEU A CA 1
ATOM 577 C C . LEU A 1 73 ? -2.806 -4.128 -1.952 1.00 91.31 73 LEU A C 1
ATOM 579 O O . LEU A 1 73 ? -3.776 -4.208 -1.200 1.00 91.31 73 LEU A O 1
ATOM 583 N N . ALA A 1 74 ? -1.601 -4.582 -1.601 1.00 92.69 74 ALA A N 1
ATOM 584 C CA . ALA A 1 74 ? -1.323 -5.178 -0.300 1.00 92.69 74 ALA A CA 1
ATOM 585 C C . ALA A 1 74 ? -1.558 -4.179 0.846 1.00 92.69 74 ALA A C 1
ATOM 587 O O . ALA A 1 74 ? -2.096 -4.555 1.891 1.00 92.69 74 ALA A O 1
ATOM 588 N N . THR A 1 75 ? -1.188 -2.914 0.639 1.00 92.56 75 THR A N 1
ATOM 589 C CA . THR A 1 75 ? -1.397 -1.824 1.600 1.00 92.56 75 THR A CA 1
ATOM 590 C C . THR A 1 75 ? -2.884 -1.533 1.792 1.00 92.56 75 THR A C 1
ATOM 592 O O . THR A 1 75 ? -3.371 -1.621 2.920 1.00 92.56 75 THR A O 1
ATOM 595 N N . ALA A 1 76 ? -3.629 -1.327 0.702 1.00 90.88 76 ALA A N 1
ATOM 596 C CA . ALA A 1 76 ? -5.074 -1.104 0.736 1.00 90.88 76 ALA A CA 1
ATOM 597 C C . ALA A 1 76 ? -5.821 -2.267 1.409 1.00 90.88 76 ALA A C 1
ATOM 599 O O . ALA A 1 76 ? -6.677 -2.065 2.269 1.00 90.88 76 ALA A O 1
ATOM 600 N N . HIS A 1 77 ? -5.455 -3.510 1.086 1.00 90.50 77 HIS A N 1
ATOM 601 C CA . HIS A 1 77 ? -6.062 -4.689 1.700 1.00 90.50 77 HIS A CA 1
ATOM 602 C C . HIS A 1 77 ? -5.783 -4.780 3.207 1.00 90.50 77 HIS A C 1
ATOM 604 O O . HIS A 1 77 ? -6.669 -5.136 3.991 1.00 90.50 77 HIS A O 1
ATOM 610 N N . ARG A 1 78 ? -4.560 -4.441 3.637 1.00 94.12 78 ARG A N 1
ATOM 611 C CA . ARG A 1 78 ? -4.189 -4.410 5.057 1.00 94.12 78 ARG A CA 1
ATOM 612 C C . ARG A 1 78 ? -4.981 -3.344 5.814 1.00 94.12 78 ARG A C 1
ATOM 614 O O . ARG A 1 78 ? -5.495 -3.655 6.889 1.00 94.12 78 ARG A O 1
ATOM 621 N N . GLN A 1 79 ? -5.107 -2.145 5.247 1.00 92.56 79 GLN A N 1
ATOM 622 C CA . GLN A 1 79 ? -5.893 -1.038 5.803 1.00 92.56 79 GLN A CA 1
ATOM 623 C C . GLN A 1 79 ? -7.362 -1.429 5.952 1.00 92.56 79 GLN A C 1
ATOM 625 O O . GLN A 1 79 ? -7.906 -1.376 7.054 1.00 92.56 79 GLN A O 1
ATOM 630 N N . LEU A 1 80 ? -7.979 -1.938 4.881 1.00 90.25 80 LEU A N 1
ATOM 631 C CA . LEU A 1 80 ? -9.361 -2.425 4.905 1.00 90.25 80 LEU A CA 1
ATOM 632 C C . LEU A 1 80 ? -9.570 -3.517 5.958 1.00 90.25 80 LEU A C 1
ATOM 634 O O . LEU A 1 80 ? -10.553 -3.492 6.691 1.00 90.25 80 LEU A O 1
ATOM 638 N N . SER A 1 81 ? -8.623 -4.446 6.093 1.00 91.88 81 SER A N 1
ATOM 639 C CA . SER A 1 81 ? -8.686 -5.501 7.112 1.00 91.88 81 SER A CA 1
ATOM 640 C C . SER A 1 81 ? -8.525 -4.966 8.539 1.00 91.88 81 SER A C 1
ATOM 642 O O . SER A 1 81 ? -9.039 -5.556 9.490 1.00 91.88 81 SER A O 1
ATOM 644 N N . ALA A 1 82 ? -7.766 -3.887 8.735 1.00 91.06 82 ALA A N 1
ATOM 645 C CA . ALA A 1 82 ? -7.637 -3.228 10.031 1.00 91.06 82 ALA A CA 1
ATOM 646 C C . ALA A 1 82 ? -8.928 -2.485 10.397 1.00 91.06 82 ALA A C 1
ATOM 648 O O . ALA A 1 82 ? -9.459 -2.702 11.485 1.00 91.06 82 ALA A O 1
ATOM 649 N N . ILE A 1 83 ? -9.470 -1.703 9.460 1.00 91.25 83 ILE A N 1
ATOM 650 C CA . ILE A 1 83 ? -10.745 -0.993 9.602 1.00 91.25 83 ILE A CA 1
ATOM 651 C C . ILE A 1 83 ? -11.869 -1.998 9.878 1.00 91.25 83 ILE A C 1
ATOM 653 O O . ILE A 1 83 ? -12.522 -1.925 10.913 1.00 91.25 83 ILE A O 1
ATOM 657 N N . GLY A 1 84 ? -12.037 -3.011 9.025 1.00 87.06 84 GLY A N 1
ATOM 658 C CA . GLY A 1 84 ? -13.089 -4.016 9.182 1.00 87.06 84 GLY A CA 1
ATOM 659 C C . GLY A 1 84 ? -13.048 -4.736 10.533 1.00 87.06 84 GLY A C 1
ATOM 660 O O . GLY A 1 84 ? -14.095 -5.027 11.102 1.00 87.06 84 GLY A O 1
ATOM 661 N N . ARG A 1 85 ? -11.855 -4.966 11.098 1.00 90.75 85 ARG A N 1
ATOM 662 C CA . ARG A 1 85 ? -11.718 -5.517 12.454 1.00 90.75 85 ARG A CA 1
ATOM 663 C C . ARG A 1 85 ? -12.103 -4.513 13.535 1.00 90.75 85 ARG A C 1
ATOM 665 O O . ARG A 1 85 ? -12.812 -4.899 14.457 1.00 90.75 85 ARG A O 1
ATOM 672 N N . GLU A 1 86 ? -11.674 -3.256 13.441 1.00 89.50 86 GLU A N 1
ATOM 673 C CA . GLU A 1 86 ? -11.991 -2.225 14.441 1.00 89.50 86 GLU A CA 1
ATOM 674 C C . GLU A 1 86 ? -13.499 -1.973 14.564 1.00 89.50 86 GLU A C 1
ATOM 676 O O . GLU A 1 86 ? -14.006 -1.835 15.678 1.00 89.50 86 GLU A O 1
ATOM 681 N N . PHE A 1 87 ? -14.204 -1.975 13.430 1.00 87.69 87 PHE A N 1
ATOM 682 C CA . PHE A 1 87 ? -15.647 -1.731 13.327 1.00 87.69 87 PHE A CA 1
ATOM 683 C C . PHE A 1 87 ? -16.489 -3.021 13.312 1.00 87.69 87 PHE A C 1
ATOM 685 O O . PHE A 1 87 ? -17.673 -2.993 12.983 1.00 87.69 87 PHE A O 1
ATOM 692 N N . SER A 1 88 ? -15.890 -4.162 13.665 1.00 87.81 88 SER A N 1
ATOM 693 C CA . SER A 1 88 ? -16.597 -5.441 13.778 1.00 87.81 88 SER A CA 1
ATOM 694 C C . SER A 1 88 ? -17.405 -5.549 15.072 1.00 87.81 88 SER A C 1
ATOM 696 O O . SER A 1 88 ? -17.088 -4.916 16.083 1.00 87.81 88 SER A O 1
ATOM 698 N N . GLN A 1 89 ? -18.403 -6.435 15.066 1.00 86.06 89 GLN A N 1
ATOM 699 C CA . GLN A 1 89 ? -19.155 -6.793 16.269 1.00 86.06 89 GLN A CA 1
ATOM 700 C C . GLN A 1 89 ? -18.242 -7.341 17.380 1.00 86.06 89 GLN A C 1
ATOM 702 O O . GLN A 1 89 ? -18.396 -6.966 18.538 1.00 86.06 89 GLN A O 1
ATOM 707 N N . ASP A 1 90 ? -17.227 -8.134 17.033 1.00 89.94 90 ASP A N 1
ATOM 708 C CA . ASP A 1 90 ? -16.269 -8.659 18.012 1.00 89.94 90 ASP A CA 1
ATOM 709 C C . ASP A 1 90 ? -15.517 -7.529 18.733 1.00 89.94 90 ASP A C 1
ATOM 711 O O . ASP A 1 90 ? -15.311 -7.569 19.947 1.00 89.94 90 ASP A O 1
ATOM 715 N N . SER A 1 91 ? -15.123 -6.486 17.995 1.00 88.38 91 SER A N 1
ATOM 716 C CA . SER A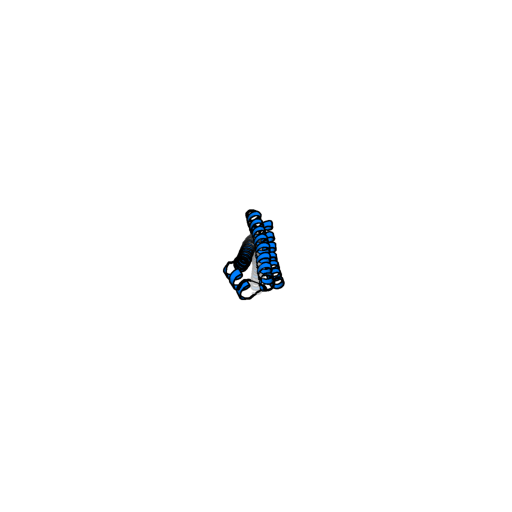 1 91 ? -14.451 -5.318 18.570 1.00 88.38 91 SER A CA 1
ATOM 717 C C . SER A 1 91 ? -15.378 -4.538 19.503 1.00 88.38 91 SER A C 1
ATOM 719 O O . SER A 1 91 ? -14.932 -4.099 20.564 1.00 88.38 91 SER A O 1
ATOM 721 N N . ILE A 1 92 ? -16.670 -4.421 19.168 1.00 86.00 92 ILE A N 1
ATOM 722 C CA . ILE A 1 92 ? -17.692 -3.843 20.058 1.00 86.00 92 ILE A CA 1
ATOM 723 C C . ILE A 1 92 ? -17.742 -4.609 21.376 1.00 86.00 92 ILE A C 1
ATOM 725 O O . ILE A 1 92 ? -17.593 -4.005 22.440 1.00 86.00 92 ILE A O 1
ATOM 729 N N . ASP A 1 93 ? -17.912 -5.927 21.304 1.00 87.44 93 ASP A N 1
ATOM 730 C CA . ASP A 1 93 ? -18.063 -6.775 22.482 1.00 87.44 93 ASP A CA 1
ATOM 731 C C . ASP A 1 93 ? -16.810 -6.716 23.362 1.00 87.44 93 ASP A C 1
ATOM 733 O O . ASP A 1 93 ? -16.903 -6.557 24.582 1.00 87.44 93 ASP A O 1
ATOM 737 N N . ILE A 1 94 ? -15.619 -6.754 22.758 1.00 88.44 94 ILE A N 1
ATOM 738 C CA . ILE A 1 94 ? -14.349 -6.581 23.475 1.00 88.44 94 ILE A CA 1
ATOM 739 C C . ILE A 1 94 ? -14.285 -5.206 24.147 1.00 88.44 94 ILE A C 1
ATOM 741 O O . ILE A 1 94 ? -13.904 -5.112 25.313 1.00 88.44 94 ILE A O 1
ATOM 745 N N . ASN A 1 95 ? -14.651 -4.138 23.438 1.00 87.62 95 ASN A N 1
ATOM 746 C CA . ASN A 1 95 ? -14.583 -2.770 23.946 1.00 87.62 95 ASN A CA 1
ATOM 747 C C . ASN A 1 95 ? -15.546 -2.530 25.117 1.00 87.62 95 ASN A C 1
ATOM 749 O O . ASN A 1 95 ? -15.154 -1.909 26.110 1.00 87.62 95 ASN A O 1
ATOM 753 N N . LEU A 1 96 ? -16.773 -3.050 25.027 1.00 85.88 96 LEU A N 1
ATOM 754 C CA . LEU A 1 96 ? -17.762 -2.985 26.104 1.00 85.88 96 LEU A CA 1
ATOM 755 C C . LEU A 1 96 ? -17.309 -3.792 27.325 1.00 85.88 96 LEU A C 1
ATOM 757 O O . LEU A 1 96 ? -17.297 -3.262 28.436 1.00 85.88 96 LEU A O 1
ATOM 761 N N . ASN A 1 97 ? -16.867 -5.038 27.123 1.00 86.88 97 ASN A N 1
ATOM 762 C CA . ASN A 1 97 ? -16.403 -5.909 28.208 1.00 86.88 97 ASN A CA 1
ATOM 763 C C . ASN A 1 97 ? -15.141 -5.368 28.894 1.00 86.88 97 ASN A C 1
ATOM 765 O O . ASN A 1 97 ? -15.001 -5.465 30.112 1.00 86.88 97 ASN A O 1
ATOM 769 N N . ALA A 1 98 ? -14.238 -4.749 28.132 1.00 87.31 98 ALA A N 1
ATOM 770 C CA . ALA A 1 98 ? -13.044 -4.095 28.660 1.00 87.31 98 ALA A CA 1
ATOM 771 C C . ALA A 1 98 ? -13.327 -2.723 29.300 1.00 87.31 98 ALA A C 1
ATOM 773 O O . ALA A 1 98 ? -12.391 -2.090 29.789 1.00 87.31 98 ALA A O 1
ATOM 774 N N . GLN A 1 99 ? -14.583 -2.255 29.279 1.00 85.62 99 GLN A N 1
ATOM 775 C CA . GLN A 1 99 ? -15.014 -0.954 29.797 1.00 85.62 99 GLN A CA 1
ATOM 776 C C . GLN A 1 99 ? -14.122 0.193 29.309 1.00 85.62 99 GLN A C 1
ATOM 778 O O . GLN A 1 99 ? -13.650 1.016 30.101 1.00 85.62 99 GLN A O 1
ATOM 783 N N . ILE A 1 100 ? -13.836 0.228 28.003 1.00 83.81 100 ILE A N 1
ATOM 784 C CA . ILE A 1 100 ? -12.964 1.270 27.466 1.00 83.81 100 ILE A CA 1
ATOM 785 C C . ILE A 1 100 ? -13.571 2.652 27.731 1.00 83.81 100 ILE A C 1
ATOM 787 O O . ILE A 1 100 ? -14.759 2.889 27.521 1.00 83.81 100 ILE A O 1
ATOM 791 N N . GLY A 1 101 ? -12.744 3.578 28.212 1.00 81.81 101 GLY A N 1
ATOM 792 C CA . GLY A 1 101 ? -13.154 4.970 28.354 1.00 81.81 101 GLY A CA 1
ATOM 793 C C . GLY A 1 101 ? -13.288 5.654 26.993 1.00 81.81 101 GLY A C 1
ATOM 794 O O . GLY A 1 101 ? -12.598 5.288 26.038 1.00 81.81 101 GLY A O 1
ATOM 795 N N . GLU A 1 102 ? -14.114 6.699 26.940 1.00 86.00 102 GLU A N 1
ATOM 796 C CA . GLU A 1 102 ? -14.359 7.522 25.747 1.00 86.00 102 GLU A CA 1
ATOM 797 C C . GLU A 1 102 ? -13.058 7.974 25.069 1.00 86.00 102 GLU A C 1
ATOM 799 O O . GLU A 1 102 ? -12.884 7.792 23.869 1.00 86.00 102 GLU A O 1
ATOM 804 N N . TRP A 1 103 ? -12.089 8.464 25.849 1.00 88.75 103 TRP A N 1
ATOM 805 C CA . TRP A 1 103 ? -10.799 8.904 25.314 1.00 88.75 103 TRP A CA 1
ATOM 806 C C . TRP A 1 103 ? -10.061 7.796 24.550 1.00 88.75 103 TRP A C 1
ATOM 808 O O . TRP A 1 103 ? -9.505 8.033 23.479 1.00 88.75 103 TRP A O 1
ATOM 818 N N . LYS A 1 104 ? -10.066 6.564 25.077 1.00 89.81 104 LYS A N 1
ATOM 819 C CA . LYS A 1 104 ? -9.397 5.430 24.426 1.00 89.81 104 LYS A CA 1
ATOM 820 C C . LYS A 1 104 ? -10.140 5.015 23.157 1.00 89.81 104 LYS A C 1
ATOM 822 O O . LYS A 1 104 ? -9.495 4.626 22.187 1.00 89.81 104 LYS A O 1
ATOM 827 N N . PHE A 1 105 ? -11.467 5.118 23.156 1.00 90.75 105 PHE A N 1
ATOM 828 C CA . PHE A 1 105 ? -12.279 4.892 21.965 1.00 90.75 105 PHE A CA 1
ATOM 829 C C . PHE A 1 105 ? -11.981 5.930 20.870 1.00 90.75 105 PHE A C 1
ATOM 831 O O . PHE A 1 105 ? -11.720 5.552 19.730 1.00 90.75 105 PHE A O 1
ATOM 838 N N . ASP A 1 106 ? -11.889 7.215 21.226 1.00 92.56 106 ASP A N 1
ATOM 839 C CA . ASP A 1 106 ? -11.532 8.289 20.291 1.00 92.56 106 ASP A CA 1
ATOM 840 C C . ASP A 1 106 ? -10.139 8.074 19.676 1.00 92.56 106 ASP A C 1
ATOM 842 O O . ASP A 1 106 ? -9.960 8.248 18.472 1.00 92.56 106 ASP A O 1
ATOM 846 N N . GLN A 1 107 ? -9.1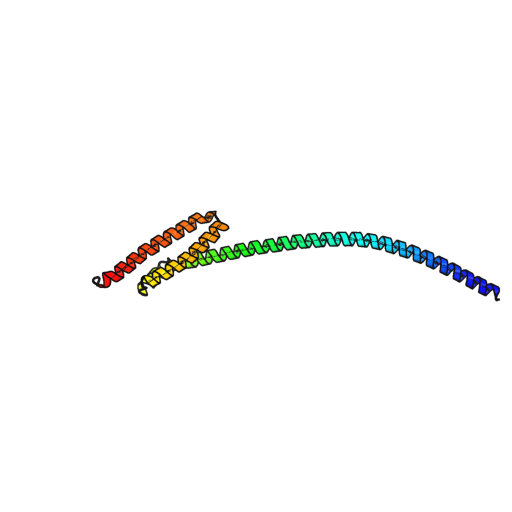51 7.632 20.464 1.00 94.38 107 GLN A N 1
ATOM 847 C CA . GLN A 1 107 ? -7.816 7.311 19.941 1.00 94.38 107 GLN A CA 1
ATOM 848 C C . GLN A 1 107 ? -7.841 6.169 18.917 1.00 94.38 107 GLN A C 1
ATOM 850 O O . GLN A 1 107 ? -7.165 6.250 17.890 1.00 94.38 107 GLN A O 1
ATOM 855 N N . ARG A 1 108 ? -8.626 5.115 19.171 1.00 92.88 108 ARG A N 1
ATOM 856 C CA . ARG A 1 108 ? -8.777 3.993 18.230 1.00 92.88 108 ARG A CA 1
ATOM 857 C C . ARG A 1 108 ? -9.454 4.438 16.937 1.00 92.88 108 ARG A C 1
ATOM 859 O O . ARG A 1 108 ? -8.975 4.106 15.855 1.00 92.88 108 ARG A O 1
ATOM 866 N N . TYR A 1 109 ? -10.497 5.258 17.042 1.00 93.06 109 TYR A N 1
ATOM 867 C CA . TYR A 1 109 ? -11.156 5.845 15.878 1.00 93.06 109 TYR A CA 1
ATOM 868 C C . TYR A 1 109 ? -10.201 6.729 15.060 1.00 93.06 109 TYR A C 1
ATOM 870 O O . TYR A 1 109 ? -10.137 6.582 13.844 1.00 93.06 109 TYR A O 1
ATOM 878 N N . LEU A 1 110 ? -9.396 7.589 15.697 1.00 95.12 110 LEU A N 1
ATOM 879 C CA . LEU A 1 110 ? -8.405 8.411 14.987 1.00 95.12 110 LEU A CA 1
ATOM 880 C C . LEU A 1 110 ? -7.334 7.566 14.28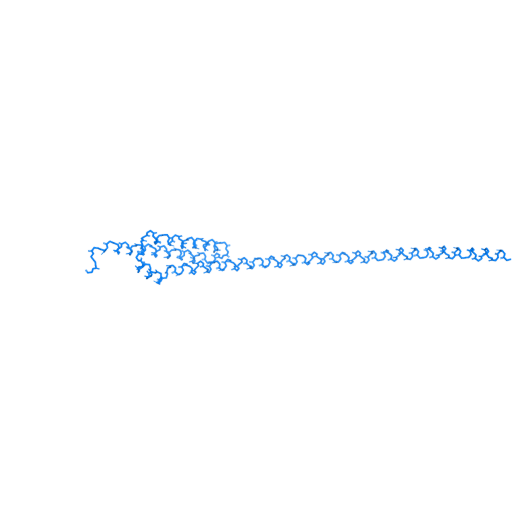3 1.00 95.12 110 LEU A C 1
ATOM 882 O O . LEU A 1 110 ? -6.874 7.941 13.204 1.00 95.12 110 LEU A O 1
ATOM 886 N N . ALA A 1 111 ? -6.948 6.429 14.868 1.00 94.38 111 ALA A N 1
ATOM 887 C CA . ALA A 1 111 ? -6.049 5.484 14.217 1.00 94.38 111 ALA A CA 1
ATOM 888 C C . ALA A 1 111 ? -6.699 4.875 12.965 1.00 94.38 111 ALA A C 1
ATOM 890 O O . ALA A 1 111 ? -6.116 4.951 11.889 1.00 94.38 111 ALA A O 1
ATOM 891 N N . ALA A 1 112 ? -7.929 4.366 13.070 1.00 92.56 112 ALA A N 1
ATOM 892 C CA . ALA A 1 112 ? -8.644 3.810 11.921 1.00 92.56 112 ALA A CA 1
ATOM 893 C C . ALA A 1 112 ? -8.951 4.863 10.840 1.00 92.56 112 ALA A C 1
ATOM 895 O O . ALA A 1 112 ? -8.905 4.575 9.644 1.00 92.56 112 ALA A O 1
ATOM 896 N N . ARG A 1 113 ? -9.205 6.112 11.245 1.00 94.38 113 ARG A N 1
ATOM 897 C CA . ARG A 1 113 ? -9.375 7.236 10.323 1.00 94.38 113 ARG A CA 1
ATOM 898 C C . ARG A 1 113 ? -8.108 7.504 9.517 1.00 94.38 113 ARG A C 1
ATOM 900 O O . ARG A 1 113 ? -8.207 7.701 8.315 1.00 94.38 113 ARG A O 1
ATOM 907 N N . ARG A 1 114 ? -6.927 7.441 10.140 1.00 94.69 114 ARG A N 1
ATOM 908 C CA . ARG A 1 114 ? -5.649 7.592 9.426 1.00 94.69 114 ARG A CA 1
ATOM 909 C C . ARG A 1 114 ? -5.463 6.516 8.355 1.00 94.69 114 ARG A C 1
ATOM 911 O O . ARG A 1 114 ? -5.070 6.847 7.243 1.00 94.69 114 ARG A O 1
ATOM 918 N N . GLU A 1 115 ? -5.784 5.262 8.676 1.00 93.19 115 GLU A N 1
ATOM 919 C CA . GLU A 1 115 ? -5.750 4.158 7.702 1.00 93.19 115 GLU A CA 1
ATOM 920 C C . GLU A 1 115 ? -6.711 4.423 6.529 1.00 93.19 115 GLU A C 1
ATOM 922 O O . GLU A 1 115 ? -6.394 4.141 5.377 1.00 93.19 115 GLU A O 1
ATOM 927 N N . THR A 1 116 ? -7.872 5.020 6.812 1.00 93.94 116 THR A N 1
ATOM 928 C CA . THR A 1 116 ? -8.872 5.373 5.792 1.00 93.94 116 THR A CA 1
ATOM 929 C C . THR A 1 116 ? -8.422 6.550 4.930 1.00 93.94 116 THR A C 1
ATOM 931 O O . THR A 1 116 ? -8.612 6.519 3.721 1.00 93.94 116 THR A O 1
ATOM 934 N N . ASP A 1 117 ? -7.793 7.574 5.508 1.00 94.06 117 ASP A N 1
ATOM 935 C CA . ASP A 1 117 ? -7.258 8.715 4.755 1.00 94.06 117 ASP A CA 1
ATOM 936 C C . ASP A 1 117 ? -6.150 8.278 3.780 1.00 94.06 117 ASP A C 1
ATOM 938 O O . ASP A 1 117 ? -6.082 8.758 2.646 1.00 94.06 117 ASP A O 1
ATOM 942 N N . GLU A 1 118 ? -5.313 7.320 4.179 1.00 92.50 118 GLU A N 1
ATOM 943 C CA . GLU A 1 118 ? -4.317 6.730 3.283 1.00 92.50 118 GLU A CA 1
ATOM 944 C C . GLU A 1 118 ? -4.972 5.881 2.181 1.00 92.50 118 GLU A C 1
ATOM 946 O O . GLU A 1 118 ? -4.585 5.987 1.015 1.00 92.50 118 GLU A O 1
ATOM 951 N N . LEU A 1 119 ? -6.022 5.118 2.505 1.00 92.94 119 LEU A N 1
ATOM 952 C CA . LEU A 1 119 ? -6.812 4.385 1.514 1.00 92.94 119 LEU A CA 1
ATOM 953 C C . LEU A 1 119 ? -7.459 5.331 0.486 1.00 92.94 119 LEU A C 1
ATOM 955 O O . LEU A 1 119 ? -7.400 5.064 -0.714 1.00 92.94 119 LEU A O 1
ATOM 959 N N . ARG A 1 120 ? -8.001 6.473 0.931 1.00 92.75 120 ARG A N 1
ATOM 960 C CA . ARG A 1 120 ? -8.549 7.527 0.055 1.00 92.75 120 ARG A CA 1
ATOM 961 C C . ARG A 1 120 ? -7.492 8.065 -0.896 1.00 92.75 120 ARG A C 1
ATOM 963 O O . ARG A 1 120 ? -7.764 8.222 -2.082 1.00 92.75 120 ARG A O 1
ATOM 970 N N . MET A 1 121 ? -6.277 8.305 -0.403 1.00 93.19 121 MET A N 1
ATOM 971 C CA . MET A 1 121 ? -5.160 8.734 -1.245 1.00 93.19 121 MET A CA 1
ATOM 972 C C . MET A 1 121 ? -4.805 7.672 -2.296 1.00 93.19 121 MET A C 1
ATOM 974 O O . MET A 1 121 ? -4.611 8.015 -3.463 1.00 93.19 121 MET A O 1
ATOM 978 N N . ILE A 1 122 ? -4.725 6.394 -1.907 1.00 90.69 122 ILE A N 1
ATOM 979 C CA . ILE A 1 122 ? -4.432 5.294 -2.839 1.00 90.69 122 ILE A CA 1
ATOM 980 C C . ILE A 1 122 ? -5.508 5.225 -3.929 1.00 90.69 122 ILE A C 1
ATOM 982 O O . ILE A 1 122 ? -5.167 5.182 -5.112 1.00 90.69 122 ILE A O 1
ATOM 986 N N . CYS A 1 123 ? -6.788 5.269 -3.557 1.00 90.50 123 CYS A N 1
ATOM 987 C CA . CYS A 1 123 ? -7.893 5.239 -4.511 1.00 90.50 123 CYS A CA 1
ATOM 988 C C . CYS A 1 123 ? -7.906 6.481 -5.410 1.00 90.50 123 CYS A C 1
ATOM 990 O O . CYS A 1 123 ? -7.896 6.338 -6.627 1.00 90.50 123 CYS A O 1
ATOM 992 N N . GLY A 1 124 ? -7.809 7.690 -4.856 1.00 90.06 124 GLY A N 1
ATOM 993 C CA . GLY A 1 124 ? -7.833 8.923 -5.650 1.00 90.06 124 GLY A CA 1
ATOM 994 C C . GLY A 1 124 ? -6.685 9.036 -6.662 1.00 90.06 124 GLY A C 1
ATOM 995 O O . GLY A 1 124 ? -6.862 9.609 -7.735 1.00 90.06 124 GLY A O 1
ATOM 996 N N . LEU A 1 125 ? -5.508 8.474 -6.358 1.00 90.88 125 LEU A N 1
ATOM 997 C CA . LEU A 1 125 ? -4.349 8.524 -7.257 1.00 90.88 125 LEU A CA 1
ATOM 998 C C . LEU A 1 125 ? -4.287 7.371 -8.260 1.00 90.88 125 LEU A C 1
ATOM 1000 O O . LEU A 1 125 ? -3.786 7.566 -9.368 1.00 90.88 125 LEU A O 1
ATOM 1004 N N . TYR A 1 126 ? -4.716 6.171 -7.866 1.00 88.50 126 TYR A N 1
ATOM 1005 C CA . TYR A 1 126 ? -4.441 4.953 -8.633 1.00 88.50 126 TYR A CA 1
ATOM 1006 C C . TYR A 1 126 ? -5.690 4.194 -9.069 1.00 88.50 126 TYR A C 1
ATOM 1008 O O . TYR A 1 126 ? -5.636 3.542 -10.104 1.00 88.50 126 TYR A O 1
ATOM 1016 N N . GLU A 1 127 ? -6.797 4.295 -8.332 1.00 85.94 127 GLU A N 1
ATOM 1017 C CA . GLU A 1 127 ? -8.061 3.619 -8.651 1.00 85.94 127 GLU A CA 1
ATOM 1018 C C . GLU A 1 127 ? -9.274 4.532 -8.389 1.00 85.94 127 GLU A C 1
ATOM 1020 O O . GLU A 1 127 ? -10.049 4.284 -7.458 1.00 85.94 127 GLU A O 1
ATOM 1025 N N . PRO A 1 128 ? -9.478 5.593 -9.200 1.00 89.69 128 PRO A N 1
ATOM 1026 C CA . PRO A 1 128 ? -10.520 6.594 -8.945 1.00 89.69 128 PRO A CA 1
ATOM 1027 C C . PRO A 1 128 ? -11.941 6.018 -8.940 1.00 89.69 128 PRO A C 1
ATOM 1029 O O . PRO A 1 128 ? -12.849 6.586 -8.343 1.00 89.69 128 PRO A O 1
ATOM 1032 N N . SER A 1 129 ? -12.140 4.863 -9.582 1.00 86.69 129 SER A N 1
ATOM 1033 C CA . SER A 1 129 ? -13.426 4.156 -9.582 1.00 86.69 129 SER A CA 1
ATOM 1034 C C . SER A 1 129 ? -13.892 3.732 -8.184 1.00 86.69 129 SER A C 1
ATOM 1036 O O . SER A 1 129 ? -15.092 3.592 -7.974 1.00 86.69 129 SER A O 1
ATOM 1038 N N . LEU A 1 130 ? -12.964 3.570 -7.235 1.00 85.75 130 LEU A N 1
ATOM 1039 C CA . LEU A 1 130 ? -13.240 3.149 -5.860 1.00 85.75 130 LEU A CA 1
ATOM 1040 C C . LEU A 1 130 ? -13.354 4.324 -4.882 1.00 85.75 130 LEU A C 1
ATOM 1042 O O . LEU A 1 130 ? -13.656 4.114 -3.711 1.00 85.75 130 LEU A O 1
ATOM 1046 N N . GLU A 1 131 ? -13.102 5.558 -5.326 1.00 88.31 131 GLU A N 1
ATOM 1047 C CA . GLU A 1 131 ? -13.098 6.737 -4.452 1.00 88.31 131 GLU A CA 1
ATOM 1048 C C . GLU A 1 131 ? -14.429 6.883 -3.707 1.00 88.31 131 GLU A C 1
ATOM 1050 O O . GLU A 1 131 ? -14.446 7.040 -2.487 1.00 88.31 131 GLU A O 1
ATOM 1055 N N . GLN A 1 132 ? -15.549 6.726 -4.418 1.00 91.81 132 GLN A N 1
ATOM 1056 C CA . GLN A 1 132 ? -16.879 6.814 -3.822 1.00 91.81 132 GLN A CA 1
ATOM 1057 C C . GLN A 1 132 ? -17.121 5.737 -2.754 1.00 91.81 132 GLN A C 1
ATOM 1059 O O . GLN A 1 132 ? -17.695 6.042 -1.709 1.00 91.81 132 GLN A O 1
ATOM 1064 N N . ASP A 1 133 ? -16.669 4.504 -2.982 1.00 89.94 133 ASP A N 1
ATOM 1065 C CA . ASP A 1 133 ? -16.831 3.412 -2.017 1.00 89.94 133 ASP A CA 1
ATOM 1066 C C . ASP A 1 133 ? -16.046 3.691 -0.728 1.00 89.94 133 ASP A C 1
ATOM 1068 O O . ASP A 1 133 ? -16.531 3.435 0.377 1.00 89.94 133 ASP A O 1
ATOM 1072 N N . VAL A 1 134 ? -14.852 4.277 -0.851 1.00 91.88 134 VAL A N 1
ATOM 1073 C CA . VAL A 1 134 ? -14.043 4.667 0.310 1.00 91.88 134 VAL A CA 1
ATOM 1074 C C . VAL A 1 134 ? -14.652 5.866 1.047 1.00 91.88 134 VAL A C 1
ATOM 1076 O O . VAL A 1 134 ? -14.617 5.904 2.278 1.00 91.88 134 VAL A O 1
ATOM 1079 N N . GLU A 1 135 ? -15.260 6.824 0.342 1.00 92.69 135 GLU A N 1
ATOM 1080 C CA . GLU A 1 135 ? -16.010 7.912 0.987 1.00 92.69 135 GLU A CA 1
ATOM 1081 C C . GLU A 1 135 ? -17.219 7.395 1.775 1.00 92.69 135 GLU A C 1
ATOM 1083 O O . GLU A 1 135 ? -17.472 7.861 2.889 1.00 92.69 135 GLU A O 1
ATOM 1088 N N . LEU A 1 136 ? -17.945 6.416 1.227 1.00 93.00 136 LEU A N 1
ATOM 1089 C CA . LEU A 1 136 ? -19.056 5.765 1.923 1.00 93.00 136 LEU A CA 1
ATOM 1090 C C . LEU A 1 136 ? -18.568 5.042 3.180 1.00 93.00 136 LEU A C 1
ATOM 1092 O O . LEU A 1 136 ? -19.112 5.276 4.258 1.00 93.00 136 LEU A O 1
ATOM 1096 N N . LEU A 1 137 ? -17.486 4.262 3.074 1.00 90.69 137 LEU A N 1
ATOM 1097 C CA . LEU A 1 137 ? -16.851 3.610 4.223 1.00 90.69 137 LEU A CA 1
ATOM 1098 C C . LEU A 1 137 ? -16.472 4.625 5.311 1.00 90.69 137 LEU A C 1
ATOM 1100 O O . LEU A 1 137 ? -16.768 4.420 6.487 1.00 90.69 137 LEU A O 1
ATOM 1104 N N . HIS A 1 138 ? -15.847 5.741 4.931 1.00 91.94 138 HIS A N 1
ATOM 1105 C CA . HIS A 1 138 ? -15.499 6.808 5.867 1.00 91.94 138 HIS A CA 1
ATOM 1106 C C . HIS A 1 138 ? -16.745 7.420 6.535 1.00 91.94 138 HIS A C 1
ATOM 1108 O O . HIS A 1 138 ? -16.736 7.698 7.738 1.00 91.94 138 HIS A O 1
ATOM 1114 N N . GLY A 1 139 ? -17.832 7.609 5.783 1.00 90.00 139 GLY A N 1
ATOM 1115 C CA . GLY A 1 139 ? -19.125 8.040 6.315 1.00 90.00 139 GLY A CA 1
ATOM 1116 C C . GLY A 1 139 ? -19.684 7.070 7.360 1.00 90.00 139 GLY A C 1
ATOM 1117 O O . GLY A 1 139 ? -20.021 7.490 8.471 1.00 90.00 139 GLY A O 1
ATOM 1118 N N . ASP A 1 140 ? -19.705 5.778 7.043 1.00 89.88 140 ASP A N 1
ATOM 1119 C CA . ASP A 1 140 ? -20.199 4.721 7.930 1.00 89.88 140 ASP A CA 1
ATOM 1120 C C . ASP A 1 140 ? -19.366 4.613 9.213 1.00 89.88 140 ASP A C 1
ATOM 1122 O O . ASP A 1 140 ? -19.914 4.500 10.312 1.00 89.88 140 ASP A O 1
ATOM 1126 N N . MET A 1 141 ? -18.041 4.745 9.104 1.00 92.62 141 MET A N 1
ATOM 1127 C CA . MET A 1 141 ? -17.138 4.802 10.258 1.00 92.62 141 MET A CA 1
ATOM 1128 C C . MET A 1 141 ? -17.469 5.967 11.197 1.00 92.62 141 MET A C 1
ATOM 1130 O O . MET A 1 141 ? -17.455 5.806 12.421 1.00 92.62 141 MET A O 1
ATOM 1134 N N . ASN A 1 142 ? -17.783 7.141 10.644 1.00 92.31 142 ASN A N 1
ATOM 1135 C CA . ASN A 1 142 ? -18.131 8.325 11.431 1.00 92.31 142 ASN A CA 1
ATOM 1136 C C . ASN A 1 142 ? -19.465 8.149 12.157 1.00 92.31 142 ASN A C 1
ATOM 1138 O O . ASN A 1 142 ? -19.576 8.497 13.337 1.00 92.31 142 ASN A O 1
ATOM 1142 N N . LEU A 1 143 ? -20.461 7.582 11.471 1.00 90.75 143 LEU A N 1
ATOM 1143 C CA . LEU A 1 143 ? -21.760 7.265 12.062 1.00 90.75 143 LEU A CA 1
ATOM 1144 C C . LEU A 1 143 ? -21.615 6.245 13.191 1.00 90.75 143 LEU A C 1
ATOM 1146 O O . LEU A 1 143 ? -22.137 6.460 14.286 1.00 90.75 143 LEU A O 1
ATOM 1150 N N . TYR A 1 144 ? -20.861 5.171 12.955 1.00 90.00 144 TYR A N 1
ATOM 1151 C CA . TYR A 1 144 ? -20.570 4.173 13.975 1.00 90.00 144 TYR A CA 1
ATOM 1152 C C . TYR A 1 144 ? -19.914 4.801 15.207 1.00 90.00 144 TYR A C 1
ATOM 1154 O O . TYR A 1 144 ? -20.369 4.575 16.329 1.00 90.00 144 TYR A O 1
ATOM 1162 N N . TRP A 1 145 ? -18.867 5.609 15.011 1.00 92.19 145 TRP A N 1
ATOM 1163 C CA . TRP A 1 145 ? -18.149 6.238 16.117 1.00 92.19 145 TRP A CA 1
ATOM 1164 C C . TRP A 1 145 ? -19.076 7.133 16.943 1.00 92.19 145 TRP A C 1
ATOM 1166 O O . TRP A 1 145 ? -19.121 6.999 18.167 1.00 92.19 145 TRP A O 1
ATOM 1176 N N . GLY A 1 146 ? -19.871 7.985 16.288 1.00 89.25 146 GLY A N 1
ATOM 1177 C CA . GLY A 1 146 ? -20.826 8.857 16.972 1.00 89.25 146 GLY A CA 1
ATOM 1178 C C . GLY A 1 146 ? -21.866 8.072 17.778 1.00 89.25 146 GLY A C 1
ATOM 1179 O O . GLY A 1 146 ? -22.101 8.369 18.952 1.00 89.25 146 GLY A O 1
ATOM 1180 N N . ASN A 1 147 ? -22.434 7.023 17.180 1.00 88.25 147 ASN A N 1
ATOM 1181 C CA . ASN A 1 147 ? -23.436 6.174 17.826 1.00 88.25 147 ASN A CA 1
ATOM 1182 C C . ASN A 1 147 ? -22.857 5.415 19.025 1.00 88.25 147 ASN A C 1
ATOM 1184 O O . ASN A 1 147 ? -23.448 5.407 20.105 1.00 88.25 147 ASN A O 1
ATOM 1188 N N . PHE A 1 148 ? -21.683 4.804 18.875 1.00 86.81 148 PHE A N 1
ATOM 1189 C CA . PHE A 1 148 ? -21.076 4.035 19.958 1.00 86.81 148 PHE A CA 1
ATOM 1190 C C . PHE A 1 148 ? -20.612 4.932 21.109 1.00 86.81 148 PHE A C 1
ATOM 1192 O O . PHE A 1 148 ? -20.769 4.585 22.278 1.00 86.81 148 PHE A O 1
ATOM 1199 N N . LYS A 1 149 ? -20.129 6.138 20.802 1.00 88.19 149 LYS A N 1
ATOM 1200 C CA . LYS A 1 149 ? -19.799 7.155 21.803 1.00 88.19 149 LYS A CA 1
ATOM 1201 C C . LYS A 1 149 ? -21.022 7.563 22.632 1.00 88.19 149 LYS A C 1
ATOM 1203 O O . LYS A 1 149 ? -20.928 7.677 23.854 1.00 88.19 149 LYS A O 1
ATOM 1208 N N . MET A 1 150 ? -22.188 7.703 21.999 1.00 86.75 150 MET A N 1
ATOM 1209 C CA . MET A 1 150 ? -23.453 7.913 22.709 1.00 86.75 150 MET A CA 1
ATOM 1210 C C . MET A 1 150 ? -23.785 6.736 23.640 1.00 86.75 150 MET A C 1
ATOM 1212 O O . MET A 1 150 ? -24.158 6.966 24.789 1.00 86.75 150 MET A O 1
ATOM 1216 N N . VAL A 1 151 ? -23.597 5.491 23.190 1.00 85.31 151 VAL A N 1
ATOM 1217 C CA . VAL A 1 151 ? -23.805 4.289 24.021 1.00 85.31 151 VAL A CA 1
ATOM 1218 C C . VAL A 1 151 ? -22.865 4.268 25.229 1.00 85.31 151 VAL A C 1
ATOM 1220 O O . VAL A 1 151 ? -23.329 4.066 26.350 1.00 85.31 151 VAL A O 1
ATOM 1223 N N . LEU A 1 152 ? -21.569 4.535 25.039 1.00 84.19 152 LEU A N 1
ATOM 1224 C CA . LEU A 1 152 ? -20.600 4.610 26.139 1.00 84.19 152 LEU A CA 1
ATOM 1225 C C . LEU A 1 152 ? -20.998 5.673 27.174 1.00 84.19 152 LEU A C 1
ATOM 1227 O O . LEU A 1 152 ? -20.934 5.411 28.375 1.00 84.19 152 LEU A O 1
ATOM 1231 N N . ASN A 1 153 ? -21.476 6.834 26.719 1.00 84.25 153 ASN A N 1
ATOM 1232 C CA . ASN A 1 153 ? -21.968 7.897 27.594 1.00 84.25 153 ASN A CA 1
ATOM 1233 C C . ASN A 1 153 ? -23.238 7.499 28.350 1.00 84.25 153 ASN A C 1
ATOM 1235 O O . ASN A 1 153 ? -23.341 7.758 29.547 1.00 84.25 153 ASN A O 1
ATOM 1239 N N . LEU A 1 154 ? -24.193 6.839 27.688 1.00 85.00 154 LEU A N 1
ATOM 1240 C CA . LEU A 1 154 ? -25.385 6.310 28.351 1.00 85.00 154 LEU A CA 1
ATOM 1241 C C . LEU A 1 154 ? -25.009 5.291 29.424 1.00 85.00 154 LEU A C 1
ATOM 1243 O O . LEU A 1 154 ? -25.526 5.378 30.529 1.00 85.00 154 LEU A O 1
ATOM 1247 N N . ILE A 1 155 ? -24.080 4.376 29.141 1.00 82.50 155 ILE A N 1
ATOM 1248 C CA . ILE A 1 155 ? -23.597 3.391 30.117 1.00 82.50 155 ILE A CA 1
ATOM 1249 C C . ILE A 1 155 ? -22.896 4.089 31.286 1.00 82.50 155 ILE A C 1
ATOM 1251 O O . ILE A 1 155 ? -23.161 3.753 32.437 1.00 82.50 155 ILE A O 1
ATOM 1255 N N . ALA A 1 156 ? -22.031 5.070 31.021 1.00 81.00 156 ALA A N 1
ATOM 1256 C CA . ALA A 1 156 ? -21.333 5.820 32.063 1.00 81.00 156 ALA A CA 1
ATOM 1257 C C . ALA A 1 156 ? -22.303 6.600 32.968 1.00 81.00 156 ALA A C 1
ATOM 1259 O O . ALA A 1 156 ? -22.136 6.586 34.187 1.00 81.00 156 ALA A O 1
ATOM 1260 N N . ASN A 1 157 ? -23.338 7.213 32.385 1.00 78.38 157 ASN A N 1
ATOM 1261 C CA . ASN A 1 157 ? -24.340 8.006 33.100 1.00 78.38 157 ASN A CA 1
ATOM 1262 C C . ASN A 1 157 ? -25.417 7.143 33.791 1.00 78.38 157 ASN A C 1
ATOM 1264 O O . ASN A 1 157 ? -25.897 7.514 34.859 1.00 78.38 157 ASN A O 1
ATOM 1268 N N . ASN A 1 158 ? -25.762 5.968 33.244 1.00 68.50 158 ASN A N 1
ATOM 1269 C CA . ASN A 1 158 ? -26.698 5.008 33.854 1.00 68.50 158 ASN A CA 1
ATOM 1270 C C . ASN A 1 158 ? -26.067 4.112 34.925 1.00 68.50 158 ASN A C 1
ATOM 1272 O O . ASN A 1 158 ? -26.781 3.312 35.532 1.00 68.50 158 ASN A O 1
ATOM 1276 N N . LYS A 1 159 ? -24.786 4.298 35.273 1.00 54.69 159 LYS A N 1
ATOM 1277 C CA . LYS A 1 159 ? -24.200 3.718 36.499 1.00 54.69 159 LYS A CA 1
ATOM 1278 C C . LYS A 1 159 ? -24.880 4.197 37.802 1.00 54.69 159 LYS A C 1
ATOM 1280 O O . LYS A 1 159 ? -24.429 3.822 38.878 1.00 54.69 159 LYS A O 1
ATOM 1285 N N . GLY A 1 160 ? -25.963 4.981 37.720 1.00 49.62 160 GLY A N 1
ATOM 1286 C CA . GLY A 1 160 ? -26.871 5.289 38.827 1.00 49.62 160 GLY A CA 1
ATOM 1287 C C . GLY A 1 160 ? -28.175 4.476 38.904 1.00 49.62 160 GLY A C 1
ATOM 1288 O O . GLY A 1 160 ? -28.798 4.516 39.958 1.00 49.62 160 GLY A O 1
ATOM 1289 N N . SER A 1 161 ? -28.629 3.765 37.860 1.00 45.16 161 SER A N 1
ATOM 1290 C CA . SER A 1 161 ? -29.898 3.009 37.924 1.00 45.16 161 SER A CA 1
ATOM 1291 C C . SER A 1 161 ? -30.144 2.141 36.685 1.00 45.16 161 SER A C 1
ATOM 1293 O O . SER A 1 161 ? -31.021 2.478 35.899 1.00 45.16 161 SER A O 1
ATOM 1295 N N . ILE A 1 162 ? -29.433 1.022 36.518 1.00 49.31 162 ILE A N 1
ATOM 1296 C CA . ILE A 1 162 ? -30.011 -0.208 35.935 1.00 49.31 162 ILE A CA 1
ATOM 1297 C C . ILE A 1 162 ? -29.275 -1.417 36.541 1.00 49.31 162 ILE A C 1
ATOM 1299 O O . ILE A 1 162 ? -28.364 -1.971 35.931 1.00 49.31 162 ILE A O 1
ATOM 1303 N N . LEU A 1 163 ? -29.667 -1.777 37.763 1.00 43.06 163 LEU A N 1
ATOM 1304 C CA . LEU A 1 163 ? -29.796 -3.146 38.272 1.00 43.06 163 LEU A CA 1
ATOM 1305 C C . LEU A 1 163 ? -30.968 -3.140 39.255 1.00 43.06 163 LEU A C 1
ATOM 1307 O O . LEU A 1 163 ? -30.958 -2.260 40.146 1.00 43.06 163 LEU A O 1
#

Foldseek 3Di:
DVVVVVVVVVVVVVVVVVVCVVVVVVVVVVVVVVVVVCVVVVVVVVVVVVVVVVVVVVVVVVVVVVVVVVVLVVLLVVLVVLLCVCLDPVVVVVCVVVLDDLVVLVVSLVVNVVSLVVNLVSCVVPNVVCNVVSVVSSVVSVVSSVVVSVVSVCVVVCVPDDD

Organism: NCBI:txid1515439

Secondary structure (DSSP, 8-state):
-HHHHHHHHHHHHHHHHHHHHHHHHHHHHHHHHHHHHHHHHHHHHHHHHHHHHHHHHHHHHHHHHHHHHHHHHHHHHHHHHHHHHHTSHHHHHHHHHTT--HHHHHHHHHHHHHHHHHHHHHHHHH-GGGHHHHHHHHHHHHHHHHHHHHHHHHHHHGGGS--

Radius of gyration: 43.13 Å; chains: 1; bounding box: 114×29×98 Å

Sequence (163 aa):
MIGLLSYIAQLNMDTAIFTSIVAGSSALAGAGLTSIFQMFTQRNNQRFQIKLETLKRESEWREKERNLALDRLATAHRQLSAIGREFSQDSIDINLNAQIGEWKFDQRYLAARRETDELRMICGLYEPSLEQDVELLHGDMNLYWGNFKMVLNLIANNKGSIL

pLDDT: mean 82.21, std 12.47, range [43.06, 95.12]